Protein AF-A0A850QZE1-F1 (afdb_monomer_lite)

Organism: Photobacterium damselae subsp. damselae (NCBI:txid85581)

pLDDT: mean 73.48, std 13.1, range [39.5, 90.44]

Radius of gyration: 28.73 Å; chains: 1; bounding box: 72×22×98 Å

Sequence (130 aa):
MILNALDSLARFRCDIELTSKPKQHYYQSLQIQLKVIERRLKQVSLIQQHQLPSIAFDDLEYKFNQLKHSDKQPIDAQQSLYFLSQQISDFIFTLFDLMLKDIALSIDVRMPDIAPQQQPNILTLQSNKP

Foldseek 3Di:
DLVVLVVLLVVLLVLLVVPPDDDPVSLVVNLVSLVVSVVVLVVLCVVVVDDQPPPPRVVLNVLSVCLSPDPDDSVVSSVSSVVSSVSSVVSSVVSVVVVVVVVVVVVPPDDPDPPPPDDPPPPPPPDDDD

Secondary structure (DSSP, 8-state):
-HHHHHHHHHHHHHHHHH-SS--HHHHHHHHHHHHHHHHHHHHHHHHH-----TTSHHHHHHHHHHHHT----HHHHHHHHHHHHHHHHHHHHHHHHHHHHHHHHHH--PPP--PPP-------------

Structure (mmCIF, N/CA/C/O backbone):
data_AF-A0A850QZE1-F1
#
_entry.id   AF-A0A850QZE1-F1
#
loop_
_atom_site.group_PDB
_atom_site.id
_atom_site.type_symbol
_atom_site.label_atom_id
_atom_site.label_alt_id
_atom_site.label_comp_id
_atom_site.label_asym_id
_atom_site.label_entity_id
_atom_site.label_seq_id
_atom_site.pdbx_PDB_ins_code
_atom_site.Cartn_x
_atom_site.Cartn_y
_atom_site.Cartn_z
_atom_site.occupancy
_atom_site.B_iso_or_equiv
_atom_site.auth_seq_id
_atom_site.auth_comp_id
_atom_site.auth_asym_id
_atom_site.auth_atom_id
_atom_site.pdbx_PDB_model_num
ATOM 1 N N . MET A 1 1 ? 14.801 4.445 -1.915 1.00 69.44 1 MET A N 1
ATOM 2 C CA . MET A 1 1 ? 13.461 4.997 -2.225 1.00 69.44 1 MET A CA 1
ATOM 3 C C . MET A 1 1 ? 12.358 3.964 -2.016 1.00 69.44 1 MET A C 1
ATOM 5 O O . MET A 1 1 ? 11.552 4.176 -1.123 1.00 69.44 1 MET A O 1
ATOM 9 N N . ILE A 1 2 ? 12.379 2.820 -2.714 1.00 78.62 2 ILE A N 1
ATOM 10 C CA . ILE A 1 2 ? 11.472 1.689 -2.424 1.00 78.62 2 ILE A CA 1
ATOM 11 C C . ILE A 1 2 ? 11.672 1.123 -1.011 1.00 78.62 2 ILE A C 1
ATOM 13 O O . ILE A 1 2 ? 10.694 0.889 -0.312 1.00 78.62 2 ILE A O 1
ATOM 17 N N . LEU A 1 3 ? 12.920 1.033 -0.536 1.00 81.38 3 LEU A N 1
ATOM 18 C CA . LEU A 1 3 ? 13.220 0.633 0.846 1.00 81.38 3 LE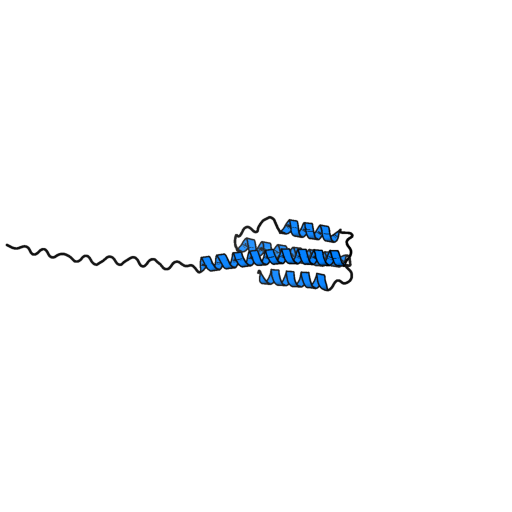U A CA 1
ATOM 19 C C . LEU A 1 3 ? 12.475 1.496 1.882 1.00 81.38 3 LEU A C 1
ATOM 21 O O . LEU A 1 3 ? 11.869 0.981 2.808 1.00 81.38 3 LEU A O 1
ATOM 25 N N . ASN A 1 4 ? 12.410 2.811 1.651 1.00 82.00 4 ASN A N 1
ATOM 26 C CA . ASN A 1 4 ? 11.679 3.726 2.525 1.00 82.00 4 ASN A CA 1
ATOM 27 C C . ASN A 1 4 ? 10.161 3.463 2.468 1.00 82.00 4 ASN A C 1
ATOM 29 O O . ASN A 1 4 ? 9.471 3.634 3.469 1.00 82.00 4 ASN A O 1
ATOM 33 N N . ALA A 1 5 ? 9.605 3.083 1.314 1.00 82.56 5 ALA A N 1
ATOM 34 C CA . ALA A 1 5 ? 8.191 2.716 1.221 1.00 82.56 5 ALA A CA 1
ATOM 35 C C . ALA A 1 5 ? 7.897 1.420 2.000 1.00 82.56 5 ALA A C 1
ATOM 37 O O . ALA A 1 5 ? 6.904 1.367 2.725 1.00 82.56 5 ALA A O 1
ATOM 38 N N . LEU A 1 6 ? 8.796 0.432 1.931 1.00 86.44 6 LEU A N 1
ATOM 39 C CA . LEU A 1 6 ? 8.718 -0.808 2.712 1.00 86.44 6 LEU A CA 1
ATOM 40 C C . LEU A 1 6 ? 8.836 -0.553 4.220 1.00 86.44 6 LEU A C 1
ATOM 42 O O . LEU A 1 6 ? 8.026 -1.075 4.981 1.00 86.44 6 LEU A O 1
ATOM 46 N N . ASP A 1 7 ? 9.760 0.308 4.653 1.00 86.94 7 ASP A N 1
ATOM 47 C CA . ASP A 1 7 ? 9.886 0.696 6.065 1.00 86.94 7 ASP A CA 1
ATOM 48 C C . ASP A 1 7 ? 8.609 1.359 6.593 1.00 86.94 7 ASP A C 1
ATOM 50 O O . ASP A 1 7 ? 8.172 1.102 7.715 1.00 86.94 7 ASP A O 1
ATOM 54 N N . SER A 1 8 ? 7.989 2.225 5.785 1.00 86.75 8 SER A N 1
ATOM 55 C CA . SER A 1 8 ? 6.709 2.839 6.139 1.00 86.75 8 SER A CA 1
ATOM 56 C C . SER A 1 8 ? 5.575 1.817 6.193 1.00 86.75 8 SER A C 1
ATOM 58 O O . SER A 1 8 ? 4.759 1.879 7.106 1.00 86.75 8 SER A O 1
ATOM 60 N N . LEU A 1 9 ? 5.534 0.853 5.271 1.00 89.19 9 LEU A N 1
ATOM 61 C CA . LEU A 1 9 ? 4.553 -0.232 5.307 1.00 89.19 9 LEU A CA 1
ATOM 62 C C . LEU A 1 9 ? 4.735 -1.131 6.541 1.00 89.19 9 LEU A C 1
ATOM 64 O O . LEU A 1 9 ? 3.749 -1.528 7.161 1.00 89.19 9 LEU A O 1
ATOM 68 N N . ALA A 1 10 ? 5.976 -1.430 6.926 1.00 89.00 10 ALA A N 1
ATOM 69 C CA . ALA A 1 10 ? 6.271 -2.213 8.122 1.00 89.00 10 ALA A CA 1
ATOM 70 C C . ALA A 1 10 ? 5.760 -1.507 9.385 1.00 89.00 10 ALA A C 1
ATOM 72 O O . ALA A 1 10 ? 5.062 -2.116 10.192 1.00 89.00 10 ALA A O 1
ATOM 73 N N . ARG A 1 11 ? 6.019 -0.199 9.516 1.00 87.31 11 ARG A N 1
ATOM 74 C CA . ARG A 1 11 ? 5.487 0.609 10.627 1.00 87.31 11 ARG A CA 1
ATOM 75 C C . ARG A 1 11 ? 3.960 0.664 10.626 1.00 87.31 11 ARG A C 1
ATOM 77 O O . ARG A 1 11 ? 3.365 0.551 11.690 1.00 87.31 11 ARG A O 1
ATOM 84 N N . PHE A 1 12 ? 3.335 0.771 9.454 1.00 87.00 12 PHE A N 1
ATOM 85 C CA . PHE A 1 12 ? 1.879 0.734 9.322 1.00 87.00 12 PHE A CA 1
ATOM 86 C C . PHE A 1 12 ? 1.300 -0.592 9.837 1.00 87.00 12 PHE A C 1
ATOM 88 O O . PHE A 1 12 ? 0.340 -0.582 10.599 1.00 87.00 12 PHE A O 1
ATOM 95 N N . ARG A 1 13 ? 1.912 -1.733 9.490 1.00 89.88 13 ARG A N 1
ATOM 96 C CA . ARG A 1 13 ? 1.495 -3.060 9.983 1.00 89.88 13 ARG A CA 1
ATOM 97 C C . ARG A 1 13 ? 1.722 -3.234 11.485 1.00 89.88 13 ARG A C 1
ATOM 99 O O . ARG A 1 13 ? 0.826 -3.729 12.161 1.00 89.88 13 ARG A O 1
ATOM 106 N N . CYS A 1 14 ? 2.851 -2.766 12.016 1.00 86.75 14 CYS A N 1
ATOM 107 C CA . CYS A 1 14 ? 3.086 -2.767 13.463 1.00 86.75 14 CYS A CA 1
ATOM 108 C C . CYS A 1 14 ? 2.019 -1.953 14.209 1.00 86.75 14 CYS A C 1
ATOM 110 O O . CYS A 1 14 ? 1.499 -2.410 15.224 1.00 86.75 14 CYS A O 1
ATOM 112 N N . ASP A 1 15 ? 1.645 -0.777 13.695 1.00 84.38 15 ASP A N 1
ATOM 113 C CA . ASP A 1 15 ? 0.582 0.034 14.295 1.00 84.38 15 ASP A CA 1
ATOM 114 C C . ASP A 1 15 ? -0.765 -0.720 14.274 1.00 84.38 15 ASP A C 1
ATOM 116 O O . ASP A 1 15 ? -1.511 -0.673 15.258 1.00 84.38 15 ASP A O 1
ATOM 120 N N . ILE A 1 16 ? -1.058 -1.474 13.200 1.00 85.69 16 ILE A N 1
ATOM 121 C CA . ILE A 1 16 ? -2.241 -2.349 13.120 1.00 85.69 16 ILE A CA 1
ATOM 122 C C . ILE A 1 16 ? -2.237 -3.418 14.224 1.00 85.69 16 ILE A C 1
ATOM 124 O O . ILE A 1 16 ? -3.268 -3.628 14.862 1.00 85.69 16 ILE A O 1
ATOM 128 N N . GLU A 1 17 ? -1.104 -4.077 14.466 1.00 83.25 17 GLU A N 1
ATOM 129 C CA . GLU A 1 17 ? -0.960 -5.143 15.474 1.00 83.25 17 GLU A CA 1
ATOM 130 C C . GLU A 1 17 ? -1.055 -4.641 16.912 1.00 83.25 17 GLU A C 1
ATOM 132 O O . GLU A 1 17 ? -1.697 -5.268 17.755 1.00 83.25 17 GLU A O 1
ATOM 137 N N . LEU A 1 18 ? -0.429 -3.501 17.202 1.00 76.00 18 LEU A N 1
ATOM 138 C CA . LEU A 1 18 ? -0.281 -2.997 18.568 1.00 76.00 18 LEU A CA 1
ATOM 139 C C . LEU A 1 18 ? -1.572 -2.399 19.145 1.00 76.00 18 LEU A C 1
ATOM 141 O O . LEU A 1 18 ? -1.626 -2.044 20.326 1.00 76.00 18 LEU A O 1
ATOM 145 N N . THR A 1 19 ? -2.635 -2.301 18.347 1.00 63.97 19 THR A N 1
ATOM 146 C CA . THR A 1 19 ? -3.869 -1.635 18.760 1.00 63.97 19 THR A CA 1
ATOM 147 C C . THR A 1 19 ? -4.932 -2.635 19.188 1.00 63.97 19 THR A C 1
ATOM 149 O O . THR A 1 19 ? -5.812 -3.025 18.432 1.00 63.97 19 THR A O 1
ATOM 152 N N . SER A 1 20 ? -4.893 -2.993 20.469 1.00 56.69 20 SER A N 1
ATOM 153 C CA . SER A 1 20 ? -5.898 -3.842 21.124 1.00 56.69 20 SER A CA 1
ATOM 154 C C . SER A 1 20 ? -7.243 -3.135 21.373 1.00 56.69 20 SER A C 1
ATOM 156 O O . SER A 1 20 ? -8.254 -3.801 21.590 1.00 56.69 20 SER A O 1
ATOM 158 N N . LYS A 1 21 ? -7.283 -1.792 21.327 1.00 59.94 21 LYS A N 1
ATOM 159 C CA . LYS A 1 21 ? -8.505 -0.963 21.347 1.00 59.94 21 LYS A CA 1
ATOM 160 C C . LYS A 1 21 ? -8.291 0.315 20.521 1.00 59.94 21 LYS A C 1
ATOM 162 O O . LYS A 1 21 ? -7.524 1.176 20.963 1.00 59.94 21 LYS A O 1
ATOM 167 N N . PRO A 1 22 ? -8.948 0.483 19.361 1.00 61.00 22 PRO A N 1
ATOM 168 C CA . PRO A 1 22 ? -8.760 1.667 18.531 1.00 61.00 22 PRO A CA 1
ATOM 169 C C . PRO A 1 22 ? -9.303 2.910 19.247 1.00 61.00 22 PRO A C 1
A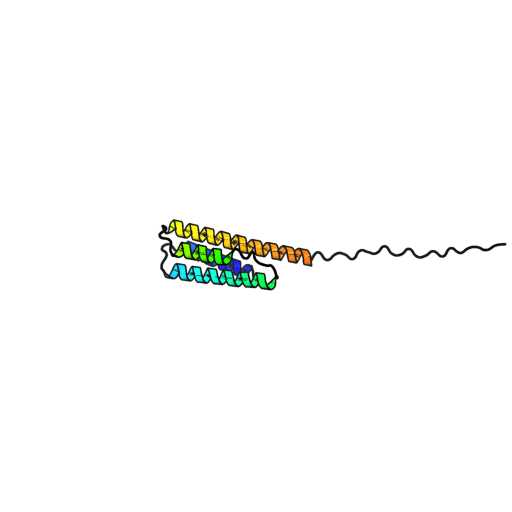TOM 171 O O . PRO A 1 22 ? -10.506 3.077 19.425 1.00 61.00 22 PRO A O 1
ATOM 174 N N . LYS A 1 23 ? -8.402 3.794 19.689 1.00 62.97 23 LYS A N 1
ATOM 175 C CA . LYS A 1 23 ? -8.747 5.157 20.129 1.00 62.97 23 LYS A CA 1
ATOM 176 C C . LYS A 1 23 ? -8.824 6.075 18.909 1.00 62.97 23 LYS A C 1
ATOM 178 O O . LYS A 1 23 ? -8.208 5.794 17.893 1.00 62.97 23 LYS A O 1
ATOM 183 N N . GLN A 1 24 ? -9.493 7.220 19.007 1.00 65.12 24 GLN A N 1
ATOM 184 C CA . GLN A 1 24 ? -9.622 8.171 17.888 1.00 65.12 24 GLN A CA 1
ATOM 185 C C . GLN A 1 24 ? -8.272 8.559 17.236 1.00 65.12 24 GLN A C 1
ATOM 187 O O . GLN A 1 24 ? -8.181 8.694 16.018 1.00 65.12 24 GLN A O 1
ATOM 192 N N . HIS A 1 25 ? -7.203 8.653 18.034 1.00 70.88 25 HIS A N 1
ATOM 193 C CA . HIS A 1 25 ? -5.845 8.957 17.564 1.00 70.88 25 HIS A CA 1
ATOM 194 C C . HIS A 1 25 ? -5.184 7.832 16.749 1.00 70.88 25 HIS A C 1
ATOM 196 O O . HIS A 1 25 ? -4.265 8.099 15.982 1.00 70.88 25 HIS A O 1
ATOM 202 N N . TYR A 1 26 ? -5.658 6.591 16.867 1.00 76.00 26 TYR A N 1
ATOM 203 C CA . TYR A 1 26 ? -5.126 5.441 16.134 1.00 76.00 26 TYR A CA 1
ATOM 204 C C . TYR A 1 26 ? -5.292 5.599 14.618 1.00 76.00 26 TYR A C 1
ATOM 206 O O . TYR A 1 26 ? -4.321 5.548 13.865 1.00 76.00 26 TYR A O 1
ATOM 214 N N . TYR A 1 27 ? -6.517 5.889 14.171 1.00 78.12 27 TYR A N 1
ATOM 215 C CA . TYR A 1 27 ? -6.800 6.110 12.753 1.00 78.12 27 TYR A CA 1
ATOM 216 C C . TYR A 1 27 ? -6.092 7.350 12.207 1.00 78.12 27 TYR A C 1
ATOM 218 O O . TYR A 1 27 ? -5.761 7.396 11.027 1.00 78.12 27 TYR A O 1
ATOM 226 N N . GLN A 1 28 ? -5.830 8.350 13.052 1.00 81.25 28 GLN A N 1
ATOM 227 C CA . GLN A 1 28 ? -5.071 9.532 12.655 1.00 81.25 28 GLN A CA 1
ATOM 228 C C . GLN A 1 28 ? -3.605 9.182 12.363 1.00 81.25 28 GLN A C 1
ATOM 230 O O . GLN A 1 28 ? -3.084 9.580 11.321 1.00 81.25 28 GLN A O 1
ATOM 235 N N . SER A 1 29 ? -2.962 8.393 13.229 1.00 81.62 29 SER A N 1
ATOM 236 C CA . SER A 1 29 ? -1.597 7.903 13.000 1.00 81.62 29 SER A CA 1
ATOM 237 C C . SER A 1 29 ? -1.505 7.044 11.738 1.00 81.62 29 SER A C 1
ATOM 239 O O . SER A 1 29 ? -0.643 7.289 10.893 1.00 81.62 29 SER A O 1
ATOM 241 N N . LEU A 1 30 ? -2.440 6.107 11.551 1.00 83.88 30 LEU A N 1
ATOM 242 C CA . LEU A 1 30 ? -2.502 5.275 10.346 1.00 83.88 30 LEU A CA 1
ATOM 243 C C . LEU A 1 30 ? -2.716 6.105 9.071 1.00 83.88 30 LEU A C 1
ATOM 245 O O . LEU A 1 30 ? -2.074 5.844 8.055 1.00 83.88 30 LEU A O 1
ATOM 249 N N . GLN A 1 31 ? -3.555 7.144 9.124 1.00 85.69 31 GLN A N 1
ATOM 250 C CA . GLN A 1 31 ? -3.770 8.045 7.990 1.00 85.69 31 GLN A CA 1
ATOM 251 C C . GLN A 1 31 ? -2.494 8.811 7.618 1.00 85.69 31 GLN A C 1
ATOM 253 O O . GLN A 1 31 ? -2.186 8.971 6.437 1.00 85.69 31 GLN A O 1
ATOM 258 N N . ILE A 1 32 ? -1.728 9.273 8.612 1.00 86.19 32 ILE A N 1
ATOM 259 C CA . ILE A 1 32 ? -0.434 9.930 8.376 1.00 86.19 32 ILE A CA 1
ATOM 260 C C . ILE A 1 32 ? 0.533 8.952 7.707 1.00 86.19 32 ILE A C 1
ATOM 262 O O . ILE A 1 32 ? 1.173 9.307 6.717 1.00 86.19 32 ILE A O 1
ATOM 266 N N . GLN A 1 33 ? 0.617 7.718 8.209 1.00 84.81 33 GLN A N 1
ATOM 267 C CA . GLN A 1 33 ? 1.475 6.689 7.626 1.00 84.81 33 GLN A CA 1
ATOM 268 C C . GLN A 1 33 ? 1.090 6.382 6.173 1.00 84.81 33 GLN A C 1
ATOM 270 O O . GLN A 1 33 ? 1.969 6.350 5.311 1.00 84.81 33 GLN A O 1
ATOM 275 N N . LEU A 1 34 ? -0.207 6.263 5.873 1.00 85.19 34 LEU A N 1
ATOM 276 C CA . LEU A 1 34 ? -0.703 6.044 4.514 1.00 85.19 34 LEU A CA 1
ATOM 277 C C . LEU A 1 34 ? -0.280 7.173 3.558 1.00 85.19 34 LEU A C 1
ATOM 279 O O . LEU A 1 34 ? 0.251 6.897 2.483 1.00 85.19 34 LEU A O 1
ATOM 283 N N . LYS A 1 35 ? -0.405 8.439 3.980 1.00 85.69 35 LYS A N 1
ATOM 284 C CA . LYS A 1 35 ? 0.042 9.608 3.193 1.00 85.69 35 LYS A CA 1
ATOM 285 C C . LYS A 1 35 ? 1.557 9.652 2.991 1.00 85.69 35 LYS A C 1
ATOM 287 O O . LYS A 1 35 ? 2.045 10.109 1.957 1.00 85.69 35 LYS A O 1
ATOM 292 N N . VAL A 1 36 ? 2.331 9.186 3.972 1.00 86.00 36 VAL A N 1
ATOM 293 C CA . VAL A 1 36 ? 3.790 9.068 3.831 1.00 86.00 36 VAL A CA 1
ATOM 294 C C . VAL A 1 36 ? 4.146 8.010 2.786 1.00 86.00 36 VAL A C 1
ATOM 296 O O . VAL A 1 36 ? 5.019 8.264 1.953 1.00 86.00 36 VAL A O 1
ATOM 299 N N . ILE A 1 37 ? 3.471 6.858 2.807 1.00 83.81 37 ILE A N 1
ATOM 300 C CA . ILE A 1 37 ? 3.646 5.792 1.811 1.00 83.81 37 ILE A CA 1
ATOM 301 C C . ILE A 1 37 ? 3.283 6.322 0.417 1.00 83.81 37 ILE A C 1
ATOM 303 O O . ILE A 1 37 ? 4.098 6.223 -0.499 1.00 83.81 37 ILE A O 1
ATOM 307 N N . GLU A 1 38 ? 2.124 6.967 0.278 1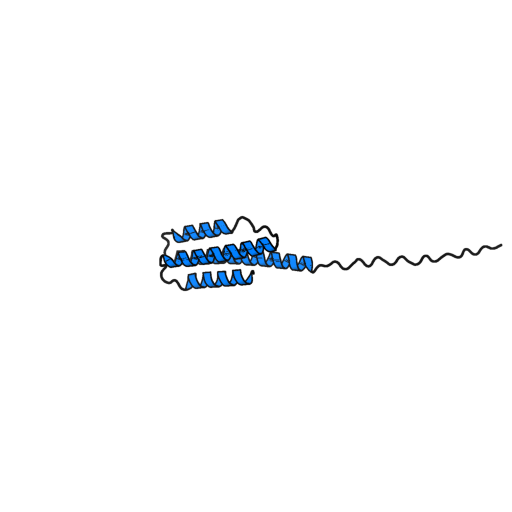.00 84.12 38 GLU A N 1
ATOM 308 C CA . GLU A 1 38 ? 1.667 7.595 -0.966 1.00 84.12 38 GLU A CA 1
ATOM 309 C C . GLU A 1 38 ? 2.716 8.537 -1.554 1.00 84.12 38 GLU A C 1
ATOM 311 O O . GLU A 1 38 ? 3.142 8.391 -2.702 1.00 84.12 38 GLU A O 1
ATOM 316 N N . ARG A 1 39 ? 3.170 9.502 -0.748 1.00 84.06 39 ARG A N 1
ATOM 317 C CA . ARG A 1 39 ? 4.153 10.495 -1.178 1.00 84.06 39 ARG A CA 1
ATOM 318 C C . ARG A 1 39 ? 5.437 9.831 -1.666 1.00 84.06 39 ARG A C 1
ATOM 320 O O . ARG A 1 39 ? 5.989 10.259 -2.677 1.00 84.06 39 ARG A O 1
ATOM 327 N N . ARG A 1 40 ? 5.917 8.804 -0.960 1.00 81.81 40 ARG A N 1
ATOM 328 C CA . ARG A 1 40 ? 7.138 8.071 -1.334 1.00 81.81 40 ARG A CA 1
ATOM 329 C C . ARG A 1 40 ? 6.964 7.340 -2.661 1.00 81.81 40 ARG A C 1
ATOM 331 O O . ARG A 1 40 ? 7.884 7.340 -3.471 1.00 81.81 40 ARG A O 1
ATOM 338 N N . LEU A 1 41 ? 5.793 6.770 -2.910 1.00 77.38 41 LEU A N 1
ATOM 339 C CA . LEU A 1 41 ? 5.523 6.048 -4.151 1.00 77.38 41 LEU A CA 1
ATOM 340 C C . LEU A 1 41 ? 5.354 6.991 -5.343 1.00 77.38 41 LEU A C 1
ATOM 342 O O . LEU A 1 41 ? 5.924 6.726 -6.399 1.00 77.38 41 LEU A O 1
ATOM 346 N N . LYS A 1 42 ? 4.703 8.146 -5.153 1.00 79.12 42 LYS A N 1
ATOM 347 C CA . LYS A 1 42 ? 4.673 9.224 -6.159 1.00 79.12 42 LYS A CA 1
ATOM 348 C C . LYS A 1 42 ? 6.079 9.734 -6.497 1.00 79.12 42 LYS A C 1
ATOM 350 O O . LYS A 1 42 ? 6.369 10.053 -7.643 1.00 79.12 42 LYS A O 1
ATOM 355 N N . GLN A 1 43 ? 6.978 9.810 -5.514 1.00 79.25 43 GLN A N 1
ATOM 356 C CA . GLN A 1 43 ? 8.374 10.185 -5.769 1.00 79.25 43 GLN A CA 1
ATOM 357 C C . GLN A 1 43 ? 9.106 9.142 -6.621 1.00 79.25 43 GLN A C 1
ATOM 359 O O . GLN A 1 43 ? 9.827 9.523 -7.540 1.00 79.25 43 GLN A O 1
ATOM 364 N N . VAL A 1 44 ? 8.899 7.849 -6.346 1.00 73.75 44 VAL A N 1
ATOM 365 C CA . VAL A 1 44 ? 9.474 6.755 -7.147 1.00 73.75 44 VAL A CA 1
ATOM 366 C C . VAL A 1 44 ? 9.002 6.849 -8.596 1.00 73.75 44 VAL A C 1
ATOM 368 O O . VAL A 1 44 ? 9.830 6.848 -9.503 1.00 73.75 44 VAL A O 1
ATOM 371 N N . SER A 1 45 ? 7.698 7.025 -8.819 1.00 72.44 45 SER A N 1
ATOM 372 C CA . SER A 1 45 ? 7.147 7.090 -10.176 1.00 72.44 45 SER A CA 1
ATOM 373 C C . SER A 1 45 ? 7.631 8.291 -10.979 1.00 72.44 45 SER A C 1
ATOM 375 O O . SER A 1 45 ? 7.931 8.162 -12.161 1.00 72.44 45 SER A O 1
ATOM 377 N N . LEU A 1 46 ? 7.748 9.463 -10.343 1.00 74.50 46 LEU A N 1
ATOM 378 C CA . LEU A 1 46 ? 8.255 10.668 -11.005 1.00 74.50 46 LEU A CA 1
ATOM 379 C C . LEU A 1 46 ? 9.699 10.498 -11.484 1.00 74.50 46 LEU A C 1
ATOM 381 O O . LEU A 1 46 ? 10.056 11.005 -12.543 1.00 74.50 46 LEU A O 1
ATOM 385 N N . ILE A 1 47 ? 10.526 9.797 -10.709 1.00 71.06 47 ILE A N 1
ATOM 386 C CA . ILE A 1 47 ? 11.949 9.630 -11.022 1.00 71.06 47 ILE A CA 1
ATOM 387 C C . ILE A 1 47 ? 12.158 8.636 -12.162 1.00 71.06 47 ILE A C 1
ATOM 389 O O . ILE A 1 47 ? 13.096 8.795 -12.937 1.00 71.06 47 ILE A O 1
ATOM 393 N N . GLN A 1 48 ? 11.282 7.644 -12.292 1.00 68.25 48 GLN A N 1
ATOM 394 C CA . GLN A 1 48 ? 11.448 6.592 -13.291 1.00 68.25 48 GLN A CA 1
ATOM 395 C C . GLN A 1 48 ? 10.639 6.823 -14.573 1.00 68.25 48 GLN A C 1
ATOM 397 O O . GLN A 1 48 ? 10.785 6.077 -15.530 1.00 68.25 48 GLN A O 1
ATOM 402 N N . GLN A 1 49 ? 9.836 7.893 -14.632 1.00 68.31 49 GLN A N 1
ATOM 403 C CA . GLN A 1 49 ? 8.913 8.198 -15.736 1.00 68.31 49 GLN A CA 1
ATOM 404 C C . GLN A 1 49 ? 7.842 7.121 -15.983 1.00 68.31 49 GLN A C 1
ATOM 406 O O . GLN A 1 49 ? 7.062 7.237 -16.930 1.00 68.31 49 GLN A O 1
ATOM 411 N N . HIS A 1 50 ? 7.730 6.103 -15.125 1.00 66.44 50 HIS A N 1
ATOM 412 C CA . HIS A 1 50 ? 6.624 5.155 -15.184 1.00 66.44 50 HIS A CA 1
ATOM 413 C C . HIS A 1 50 ? 5.356 5.860 -14.746 1.00 66.44 50 HIS A C 1
ATOM 415 O O . HIS A 1 50 ? 5.251 6.387 -13.633 1.00 66.44 50 HIS A O 1
ATOM 421 N N . GLN A 1 51 ? 4.352 5.818 -15.617 1.00 60.91 51 GLN A N 1
ATOM 422 C CA . GLN A 1 51 ? 2.992 6.055 -15.178 1.00 60.91 51 GLN A CA 1
ATOM 423 C C . GLN A 1 51 ? 2.634 4.928 -14.218 1.00 60.91 51 GLN A C 1
ATOM 425 O O . GLN A 1 51 ? 2.453 3.777 -14.614 1.00 60.91 51 GLN A O 1
ATOM 430 N N . LEU A 1 52 ? 2.559 5.269 -12.932 1.00 58.44 52 LEU A N 1
ATOM 431 C CA . LEU A 1 52 ? 1.858 4.427 -11.982 1.00 58.44 52 LEU A CA 1
ATOM 432 C C . LEU A 1 52 ? 0.469 4.141 -12.546 1.00 58.44 52 LEU A C 1
ATOM 434 O O . LEU A 1 52 ? -0.150 5.063 -13.089 1.00 58.44 52 LEU A O 1
ATOM 438 N N . PRO A 1 53 ? -0.055 2.916 -12.391 1.00 59.19 53 PRO A N 1
ATOM 439 C CA . PRO A 1 53 ? -1.469 2.691 -12.606 1.00 59.19 53 PRO A CA 1
ATOM 440 C C . PRO A 1 53 ? -2.227 3.737 -11.783 1.00 59.19 53 PRO A C 1
ATOM 442 O O . PRO A 1 53 ? -2.187 3.716 -10.551 1.00 59.19 53 PRO A O 1
ATOM 445 N N . SER A 1 54 ? -2.893 4.672 -12.469 1.00 51.19 54 SER A N 1
ATOM 446 C CA . SER A 1 54 ? -3.641 5.791 -11.873 1.00 51.19 54 SER A CA 1
ATOM 447 C C . SER A 1 54 ? -4.758 5.327 -10.927 1.00 51.19 54 SER A C 1
ATOM 449 O O . SER A 1 54 ? -5.402 6.145 -10.284 1.00 51.19 54 SER A O 1
ATOM 451 N N . ILE A 1 55 ? -4.994 4.018 -10.852 1.00 48.34 55 ILE A N 1
ATOM 452 C CA . ILE A 1 55 ? -6.090 3.370 -10.145 1.00 48.34 55 ILE A CA 1
ATOM 453 C C . ILE A 1 55 ? -5.872 3.268 -8.621 1.00 48.34 55 ILE A C 1
ATOM 455 O O . ILE A 1 55 ? -6.841 3.116 -7.898 1.00 48.34 55 ILE A O 1
ATOM 459 N N . ALA A 1 56 ? -4.659 3.345 -8.063 1.00 61.75 56 ALA A N 1
ATOM 460 C CA . ALA A 1 56 ? -4.456 2.704 -6.754 1.00 61.75 56 ALA A CA 1
ATOM 461 C C . ALA A 1 56 ? -4.559 3.580 -5.487 1.00 61.75 56 ALA A C 1
ATOM 463 O O . ALA A 1 56 ? -5.011 3.063 -4.475 1.00 61.75 56 ALA A O 1
ATOM 464 N N . PHE A 1 57 ? -4.137 4.854 -5.454 1.00 65.19 57 PHE A N 1
ATOM 465 C CA . PHE A 1 57 ? -3.986 5.553 -4.156 1.00 65.19 57 PHE A CA 1
ATOM 466 C C . PHE A 1 57 ? -5.242 6.226 -3.617 1.00 65.19 57 PHE A C 1
ATOM 468 O O . PHE A 1 57 ? -5.538 6.069 -2.434 1.00 65.19 57 PHE A O 1
ATOM 475 N N . ASP A 1 58 ? -5.992 6.919 -4.469 1.00 71.19 58 ASP A N 1
ATOM 476 C CA . ASP A 1 58 ? -7.265 7.523 -4.068 1.00 71.19 58 ASP A CA 1
ATOM 477 C C . ASP A 1 58 ? -8.255 6.429 -3.636 1.00 71.19 58 ASP A C 1
ATOM 479 O O . ASP A 1 58 ? -8.964 6.583 -2.645 1.00 71.19 58 ASP A O 1
ATOM 483 N N . ASP A 1 59 ? -8.203 5.261 -4.287 1.00 76.19 59 ASP A N 1
ATOM 484 C CA . ASP A 1 59 ? -8.926 4.053 -3.884 1.00 76.19 59 ASP A CA 1
ATOM 485 C C . ASP A 1 59 ? -8.452 3.501 -2.531 1.00 76.19 59 ASP A C 1
ATOM 487 O O . ASP A 1 59 ? -9.272 3.049 -1.731 1.00 76.19 59 ASP A O 1
ATOM 491 N N . LEU A 1 60 ? -7.144 3.521 -2.243 1.00 72.88 60 LEU A N 1
ATOM 492 C CA . LEU A 1 60 ? -6.598 3.105 -0.944 1.00 72.88 60 LEU A CA 1
ATOM 493 C C . LEU A 1 60 ? -6.995 4.086 0.172 1.00 72.88 6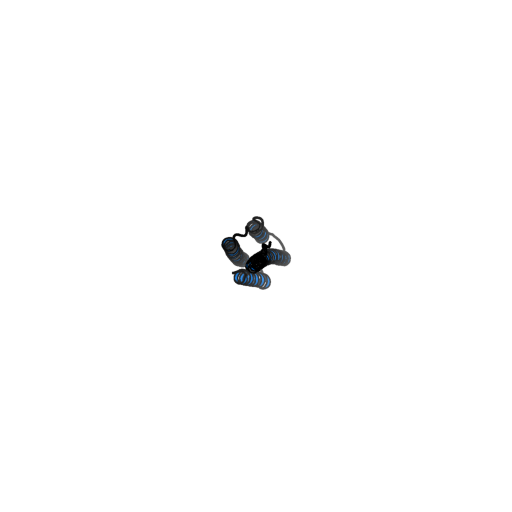0 LEU A C 1
ATOM 495 O O . LEU A 1 60 ? -7.373 3.637 1.257 1.00 72.88 60 LEU A O 1
ATOM 499 N N . GLU A 1 61 ? -6.962 5.400 -0.075 1.00 78.62 61 GLU A N 1
ATOM 500 C CA . GLU A 1 61 ? -7.419 6.415 0.884 1.00 78.62 61 GLU A CA 1
ATOM 501 C C . GLU A 1 61 ? -8.941 6.338 1.079 1.00 78.62 61 GLU A C 1
ATOM 503 O O . GLU A 1 61 ? -9.425 6.401 2.211 1.00 78.62 61 GLU A O 1
ATOM 508 N N . TYR A 1 62 ? -9.703 6.105 0.010 1.00 81.06 62 TYR A N 1
ATOM 509 C CA . TYR A 1 62 ? -11.141 5.861 0.072 1.00 81.06 62 TYR A CA 1
ATOM 510 C C . TYR A 1 62 ? -11.471 4.602 0.886 1.00 81.06 62 TYR A C 1
ATOM 512 O O . TYR A 1 62 ? -12.277 4.670 1.818 1.00 81.06 62 TYR A O 1
ATOM 520 N N . LYS A 1 63 ? -10.805 3.471 0.614 1.00 79.75 63 LYS A N 1
ATOM 521 C CA . LYS A 1 63 ? -10.941 2.225 1.392 1.00 79.75 63 LYS A CA 1
ATOM 522 C C . LYS A 1 63 ? -10.586 2.453 2.860 1.00 79.75 63 LYS A C 1
ATOM 524 O O . LYS A 1 63 ? -11.328 2.020 3.737 1.00 79.75 63 LYS A O 1
ATOM 529 N N . PHE A 1 64 ? -9.507 3.179 3.144 1.00 82.44 64 PHE A N 1
ATOM 530 C CA . PHE A 1 64 ? -9.123 3.530 4.511 1.00 82.44 64 PHE A CA 1
ATOM 531 C C . PHE A 1 64 ? -10.185 4.390 5.214 1.00 82.44 64 PHE A C 1
ATOM 533 O O . PHE A 1 64 ? -10.560 4.113 6.356 1.00 82.44 64 PHE A O 1
ATOM 540 N N . ASN A 1 65 ? -10.718 5.404 4.530 1.00 82.38 65 ASN A N 1
ATOM 541 C CA . ASN A 1 65 ? -11.768 6.263 5.068 1.00 82.38 65 ASN A CA 1
ATOM 542 C C . ASN A 1 65 ? -13.062 5.487 5.331 1.00 82.38 65 ASN A C 1
ATOM 544 O O . ASN A 1 65 ? -13.693 5.723 6.359 1.00 82.38 65 ASN A O 1
ATOM 548 N N . GLN A 1 66 ? -13.432 4.528 4.479 1.00 81.94 66 GLN A N 1
ATOM 549 C CA . GLN A 1 66 ? -14.567 3.645 4.759 1.00 81.94 66 GLN A CA 1
ATOM 550 C C . GLN A 1 66 ? -14.346 2.804 6.021 1.00 81.94 66 GLN A C 1
ATOM 552 O O . GLN A 1 66 ? -15.261 2.663 6.828 1.00 81.94 66 GLN A O 1
ATOM 557 N N . LEU A 1 67 ? -13.127 2.305 6.246 1.00 76.56 67 LEU A N 1
ATOM 558 C CA . LEU A 1 67 ? -12.801 1.536 7.452 1.00 76.56 67 LEU A CA 1
ATOM 559 C C . LEU A 1 67 ? -12.851 2.378 8.728 1.00 76.56 67 LEU A C 1
ATOM 561 O O . LEU A 1 67 ? -13.337 1.898 9.749 1.00 76.56 67 LEU A O 1
ATOM 565 N N . LYS A 1 68 ? -12.418 3.640 8.664 1.00 72.62 68 LYS A N 1
ATOM 566 C CA . LYS A 1 68 ? -12.460 4.574 9.799 1.00 72.62 68 LYS A CA 1
ATOM 567 C C . LYS A 1 68 ? -13.883 4.859 10.299 1.00 72.62 68 LYS A C 1
ATOM 569 O O . LYS A 1 68 ? -14.059 5.089 11.491 1.00 72.62 68 LYS A O 1
ATOM 574 N N . HIS A 1 69 ? -14.868 4.880 9.401 1.00 72.69 69 HIS A N 1
ATOM 575 C CA . HIS A 1 69 ? -16.266 5.211 9.716 1.00 72.69 69 HIS A CA 1
ATOM 576 C C . HIS A 1 69 ? -17.167 3.970 9.807 1.00 72.69 69 HIS A C 1
ATOM 578 O O . HIS A 1 69 ? -18.385 4.097 9.870 1.00 72.69 69 HIS A O 1
ATOM 584 N N . SER A 1 70 ? -16.584 2.771 9.777 1.00 69.19 70 SER A N 1
ATOM 585 C CA . SER A 1 70 ? -17.330 1.521 9.828 1.00 69.19 70 SER A CA 1
ATOM 586 C C . SER A 1 70 ? -17.672 1.148 11.272 1.00 69.19 70 SER A C 1
ATOM 588 O O . SER A 1 70 ? -16.770 1.018 12.095 1.00 69.19 70 SER A O 1
ATOM 590 N N . ASP A 1 71 ? -18.933 0.804 11.545 1.00 66.62 71 ASP A N 1
ATOM 591 C CA . ASP A 1 71 ? -19.391 0.232 12.832 1.00 66.62 71 ASP A CA 1
ATOM 592 C C . ASP A 1 71 ? -18.979 -1.248 13.021 1.00 66.62 71 ASP A C 1
ATOM 594 O O . ASP A 1 71 ? -19.639 -2.033 13.704 1.00 66.62 71 ASP A O 1
ATOM 598 N N . LYS A 1 72 ? -17.894 -1.672 12.364 1.00 67.31 72 LYS A N 1
ATOM 599 C CA . LYS A 1 72 ? -17.417 -3.058 12.399 1.00 67.31 72 LYS A CA 1
ATOM 600 C C . LYS A 1 72 ? -16.819 -3.386 13.764 1.00 67.31 72 LYS A C 1
ATOM 602 O O . LYS A 1 72 ? -16.240 -2.526 14.428 1.00 67.31 72 LYS A O 1
ATOM 607 N N . GLN A 1 73 ? -16.897 -4.661 14.149 1.00 66.12 73 GLN A N 1
ATOM 608 C CA . GLN A 1 73 ? -16.184 -5.142 15.328 1.00 66.12 73 GLN A CA 1
ATOM 609 C C . GLN A 1 73 ? -14.670 -4.902 15.157 1.00 66.12 73 GLN A C 1
ATOM 611 O O . GLN A 1 73 ? -14.162 -4.963 14.033 1.00 66.12 73 GLN A O 1
ATOM 616 N N . PRO A 1 74 ? -13.918 -4.654 16.245 1.00 67.38 74 PRO A N 1
ATOM 617 C CA . PRO A 1 74 ? -12.493 -4.320 16.171 1.00 67.38 74 PRO A CA 1
ATOM 618 C C . PRO A 1 74 ? -11.648 -5.328 15.376 1.00 67.38 74 PRO A C 1
ATOM 620 O O . PRO A 1 74 ? -10.732 -4.931 14.661 1.00 67.38 74 PRO A O 1
ATOM 623 N N . ILE A 1 75 ? -11.992 -6.617 15.460 1.00 70.06 75 ILE A N 1
ATOM 624 C CA . ILE A 1 75 ? -11.325 -7.708 14.732 1.00 70.06 75 ILE A CA 1
ATOM 625 C C . ILE A 1 75 ? -11.510 -7.556 13.214 1.00 70.06 75 ILE A C 1
ATOM 627 O O . ILE A 1 75 ? -10.541 -7.639 12.461 1.00 70.06 75 ILE A O 1
ATOM 631 N N . ASP A 1 76 ? -12.727 -7.256 12.761 1.00 75.94 76 ASP A N 1
ATOM 632 C CA . ASP A 1 76 ? -13.039 -7.102 11.335 1.00 75.94 76 ASP A CA 1
ATOM 633 C C . ASP A 1 76 ? -12.387 -5.840 10.750 1.00 75.94 76 ASP A C 1
ATOM 635 O O . ASP A 1 76 ? -11.948 -5.819 9.593 1.00 75.94 76 ASP A O 1
ATOM 639 N N . ALA A 1 77 ? -12.292 -4.775 11.553 1.00 75.38 77 ALA A N 1
ATOM 640 C CA . ALA A 1 77 ? -11.580 -3.554 11.184 1.00 75.38 77 ALA A CA 1
ATOM 641 C C . ALA A 1 77 ? -10.071 -3.810 11.037 1.00 75.38 77 ALA A C 1
ATOM 643 O O . ALA A 1 77 ? -9.471 -3.397 10.042 1.00 75.38 77 ALA A O 1
ATOM 644 N N . GLN A 1 78 ? -9.470 -4.554 11.971 1.00 80.12 78 GLN A N 1
ATOM 645 C CA . GLN A 1 78 ? -8.057 -4.929 11.924 1.00 80.12 78 GLN A CA 1
ATOM 646 C C . GLN A 1 78 ? -7.738 -5.791 10.693 1.00 80.12 78 GLN A C 1
ATOM 648 O O . GLN A 1 78 ? -6.800 -5.486 9.956 1.00 80.12 78 GLN A O 1
ATOM 653 N N . GLN A 1 79 ? -8.548 -6.817 10.413 1.00 83.75 79 GLN A N 1
ATOM 654 C CA . GLN A 1 79 ? -8.396 -7.647 9.211 1.00 83.75 79 GLN A CA 1
ATOM 655 C C . GLN A 1 79 ? -8.505 -6.821 7.925 1.00 83.75 79 GLN A C 1
ATOM 657 O O . GLN A 1 79 ? -7.717 -6.997 6.994 1.00 83.75 79 GLN A O 1
ATOM 662 N N . SER A 1 80 ? -9.437 -5.870 7.885 1.00 83.62 80 SER A N 1
ATOM 663 C CA . SER A 1 80 ? -9.597 -4.995 6.725 1.00 83.62 80 SER A CA 1
ATOM 664 C C . SER A 1 80 ? -8.396 -4.058 6.522 1.00 83.62 80 SER A C 1
ATOM 666 O O . SER A 1 80 ? -7.984 -3.821 5.385 1.00 83.62 80 SER A O 1
ATOM 668 N N . LEU A 1 81 ? -7.794 -3.553 7.605 1.00 85.06 81 LEU A N 1
ATOM 669 C CA . LEU A 1 81 ? -6.557 -2.764 7.546 1.00 85.06 81 LEU A CA 1
ATOM 670 C C . LEU A 1 81 ? -5.366 -3.611 7.075 1.00 85.06 81 LEU A C 1
ATOM 672 O O . LEU A 1 81 ? -4.531 -3.129 6.306 1.00 85.06 81 LEU A O 1
ATOM 676 N N . TYR A 1 82 ? -5.306 -4.886 7.463 1.00 88.81 82 TYR A N 1
ATOM 677 C CA . TYR A 1 82 ? -4.310 -5.815 6.931 1.00 88.81 82 TYR A CA 1
ATOM 678 C C . TYR A 1 82 ? -4.474 -6.052 5.436 1.00 88.81 82 TYR A C 1
ATOM 680 O O . TYR A 1 82 ? -3.482 -5.984 4.708 1.00 88.81 82 TYR A O 1
ATOM 688 N N . PHE A 1 83 ? -5.704 -6.261 4.969 1.00 87.75 83 PHE A N 1
ATOM 689 C CA . PHE A 1 83 ? -5.996 -6.411 3.544 1.00 87.75 83 PHE A CA 1
ATOM 690 C C . PHE A 1 83 ? -5.613 -5.153 2.747 1.00 87.75 83 PHE A C 1
ATOM 692 O O . PHE A 1 83 ? -5.079 -5.232 1.639 1.00 87.75 83 PHE A O 1
ATOM 699 N N . LEU A 1 84 ? -5.812 -3.967 3.329 1.00 86.25 84 LEU A N 1
ATOM 700 C CA . LEU A 1 84 ? -5.308 -2.717 2.762 1.00 86.25 84 LEU A CA 1
ATOM 701 C C . LEU A 1 84 ? -3.770 -2.708 2.694 1.00 86.25 84 LEU A C 1
ATOM 703 O O . LEU A 1 84 ? -3.195 -2.353 1.667 1.00 86.25 84 LEU A O 1
ATOM 707 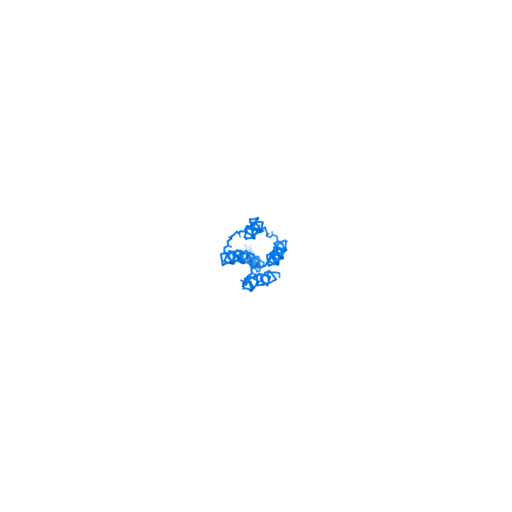N N . SER A 1 85 ? -3.096 -3.153 3.757 1.00 89.88 85 SER A N 1
ATOM 708 C CA . SER A 1 85 ? -1.630 -3.249 3.798 1.00 89.88 85 SER A CA 1
ATOM 709 C C . SER A 1 85 ? -1.055 -4.252 2.785 1.00 89.88 85 SER A C 1
ATOM 711 O O . SER A 1 85 ? 0.098 -4.116 2.373 1.00 89.88 85 SER A O 1
ATOM 713 N N . GLN A 1 86 ? -1.823 -5.273 2.396 1.00 90.00 86 GLN A N 1
ATOM 714 C CA . GLN A 1 86 ? -1.439 -6.213 1.342 1.00 90.00 86 GLN A CA 1
ATOM 715 C C . GLN A 1 86 ? -1.483 -5.530 -0.024 1.00 90.00 86 GLN A C 1
ATOM 717 O O . GLN A 1 86 ? -0.476 -5.535 -0.720 1.00 90.00 86 GLN A O 1
ATOM 722 N N . GLN A 1 87 ? -2.565 -4.813 -0.338 1.00 86.94 87 GLN A N 1
ATOM 723 C CA . GLN A 1 87 ? -2.667 -4.056 -1.594 1.00 86.94 87 GLN A CA 1
ATOM 724 C C . GLN A 1 87 ? -1.545 -3.016 -1.751 1.00 86.94 87 GLN A C 1
ATOM 726 O O . GLN A 1 87 ? -0.990 -2.850 -2.834 1.00 86.94 87 GLN A O 1
ATOM 731 N N . ILE A 1 88 ? -1.165 -2.339 -0.661 1.00 86.44 88 ILE A N 1
ATOM 732 C CA . ILE A 1 88 ? -0.012 -1.422 -0.659 1.00 86.44 88 ILE A CA 1
ATOM 733 C C . ILE A 1 88 ? 1.291 -2.173 -0.979 1.00 86.44 88 ILE A C 1
ATOM 735 O O . ILE A 1 88 ? 2.142 -1.661 -1.704 1.00 86.44 88 ILE A O 1
ATOM 739 N N . SER A 1 89 ? 1.451 -3.384 -0.442 1.00 90.44 89 SER A N 1
ATOM 740 C CA . SER A 1 89 ? 2.608 -4.246 -0.700 1.00 90.44 89 SER A CA 1
ATOM 741 C C . SER A 1 89 ? 2.70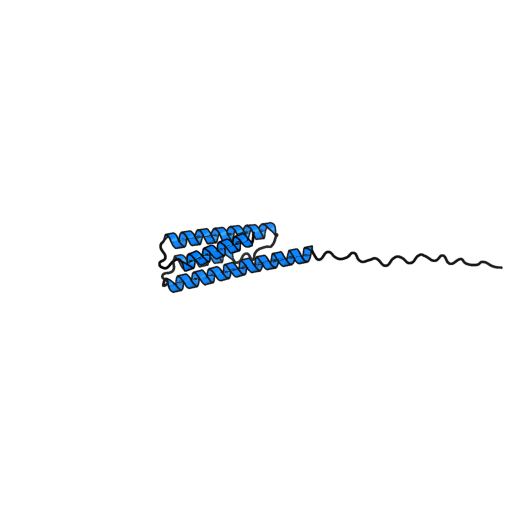9 -4.620 -2.173 1.00 90.44 89 SER A C 1
ATOM 743 O O . SER A 1 89 ? 3.771 -4.444 -2.765 1.00 90.44 89 SER A O 1
ATOM 745 N N . ASP A 1 90 ? 1.610 -5.087 -2.765 1.00 87.00 90 ASP A N 1
ATOM 746 C CA . ASP A 1 90 ? 1.556 -5.493 -4.174 1.00 87.00 90 ASP A CA 1
ATOM 747 C C . ASP A 1 90 ? 1.938 -4.330 -5.092 1.00 87.00 90 ASP A C 1
ATOM 749 O O . ASP A 1 90 ? 2.675 -4.489 -6.066 1.00 87.00 90 ASP A O 1
ATOM 753 N N . PHE A 1 91 ? 1.505 -3.125 -4.728 1.00 81.88 91 PHE A N 1
ATOM 754 C CA . PHE A 1 91 ? 1.853 -1.912 -5.450 1.00 81.88 91 PHE A CA 1
ATOM 755 C C . PHE A 1 91 ? 3.344 -1.561 -5.341 1.00 81.88 91 PHE A C 1
ATOM 757 O O . PHE A 1 91 ? 3.971 -1.209 -6.341 1.00 81.88 91 PHE A O 1
ATOM 764 N N . ILE A 1 92 ? 3.938 -1.690 -4.148 1.00 84.94 92 ILE A N 1
ATOM 765 C CA . ILE A 1 92 ? 5.383 -1.498 -3.953 1.00 84.94 92 ILE A CA 1
ATOM 766 C C . ILE A 1 92 ? 6.184 -2.508 -4.786 1.00 84.94 92 ILE A C 1
ATOM 768 O O . ILE A 1 92 ? 7.163 -2.117 -5.424 1.00 84.94 92 ILE A O 1
ATOM 772 N N . PHE A 1 93 ? 5.779 -3.780 -4.803 1.00 86.44 93 PHE A N 1
ATOM 773 C CA . PHE A 1 93 ? 6.462 -4.817 -5.583 1.00 86.44 93 PHE A CA 1
ATOM 774 C C . PHE A 1 93 ? 6.305 -4.612 -7.089 1.00 86.44 93 PHE A C 1
ATOM 776 O O . PHE A 1 93 ? 7.293 -4.702 -7.806 1.00 86.44 93 PHE A O 1
ATOM 783 N N . THR A 1 94 ? 5.120 -4.216 -7.555 1.00 83.31 94 THR A N 1
ATOM 784 C CA . THR A 1 94 ? 4.902 -3.864 -8.967 1.00 83.31 94 THR A CA 1
ATOM 785 C C . THR A 1 94 ? 5.856 -2.754 -9.411 1.00 83.31 94 THR A C 1
ATOM 787 O O . THR A 1 94 ? 6.474 -2.844 -10.469 1.00 83.31 94 THR A O 1
ATOM 790 N N . LEU A 1 95 ? 6.019 -1.713 -8.587 1.00 79.50 95 LEU A N 1
ATOM 791 C CA . LEU A 1 95 ? 7.000 -0.661 -8.848 1.00 79.50 95 LEU A CA 1
ATOM 792 C C . LEU A 1 95 ? 8.427 -1.204 -8.872 1.00 79.50 95 LEU A C 1
ATOM 794 O O . LEU A 1 95 ? 9.193 -0.844 -9.759 1.00 79.50 95 LEU A O 1
ATOM 798 N N . PHE A 1 96 ? 8.782 -2.061 -7.916 1.00 84.56 96 PHE A N 1
ATOM 799 C CA . PHE A 1 96 ? 10.107 -2.671 -7.845 1.00 84.56 96 PHE A CA 1
ATOM 800 C C . PHE A 1 96 ? 10.440 -3.484 -9.102 1.00 84.56 96 PHE A C 1
ATOM 802 O O . PHE A 1 96 ? 11.519 -3.302 -9.667 1.00 84.56 96 PHE A O 1
ATOM 809 N N . ASP A 1 97 ? 9.500 -4.295 -9.583 1.00 85.75 97 ASP A N 1
ATOM 810 C CA . ASP A 1 97 ? 9.655 -5.096 -10.800 1.00 85.75 97 ASP A CA 1
ATOM 811 C C . ASP A 1 97 ? 9.836 -4.220 -12.044 1.00 85.75 97 ASP A C 1
ATOM 813 O O . ASP A 1 97 ? 10.683 -4.515 -12.891 1.00 85.75 97 ASP A O 1
ATOM 817 N N . LEU A 1 98 ? 9.099 -3.106 -12.139 1.00 82.12 98 LEU A N 1
ATOM 818 C CA . LEU A 1 98 ? 9.302 -2.121 -13.204 1.00 82.12 98 LEU A CA 1
ATOM 819 C C . LEU A 1 98 ? 10.724 -1.546 -13.161 1.00 82.12 98 LEU A C 1
ATOM 821 O O . LEU A 1 98 ? 11.396 -1.548 -14.190 1.00 82.12 98 LEU A O 1
ATOM 825 N N . MET A 1 99 ? 11.228 -1.174 -11.976 1.00 80.88 99 MET A N 1
ATOM 826 C CA . MET A 1 99 ? 12.606 -0.679 -11.844 1.00 80.88 99 MET A CA 1
ATOM 827 C C . MET A 1 99 ? 13.635 -1.708 -12.314 1.00 80.88 99 MET A C 1
ATOM 829 O O . MET A 1 99 ? 14.602 -1.363 -12.991 1.00 80.88 99 MET A O 1
ATOM 833 N N . LEU A 1 100 ? 13.459 -2.972 -11.915 1.00 83.75 100 LEU A N 1
ATOM 834 C CA . LEU A 1 100 ? 14.369 -4.050 -12.297 1.00 83.75 100 LEU A CA 1
ATOM 835 C C . LEU A 1 100 ? 14.359 -4.270 -13.808 1.00 83.75 100 LEU A C 1
ATOM 837 O O . LEU A 1 100 ? 15.417 -4.495 -14.398 1.00 83.75 100 LEU A O 1
ATOM 841 N N . LYS A 1 101 ? 13.186 -4.158 -14.437 1.00 83.12 101 LYS A N 1
ATOM 842 C CA . LYS A 1 101 ? 13.048 -4.242 -15.889 1.00 83.12 101 LYS A CA 1
ATOM 843 C C . LYS A 1 101 ? 13.829 -3.134 -16.597 1.00 83.12 101 LYS A C 1
ATOM 845 O O . LYS A 1 101 ? 14.534 -3.434 -17.557 1.00 83.12 101 LYS A O 1
ATOM 850 N N . ASP A 1 102 ? 13.758 -1.889 -16.131 1.00 79.19 102 ASP A N 1
ATOM 851 C CA . ASP A 1 102 ? 14.515 -0.799 -16.767 1.00 79.19 102 ASP A CA 1
ATOM 852 C C . ASP A 1 102 ? 16.020 -0.957 -16.571 1.00 79.19 102 ASP A C 1
ATOM 854 O O . ASP A 1 102 ? 16.795 -0.714 -17.495 1.00 79.19 102 ASP A O 1
ATOM 858 N N . ILE A 1 103 ? 16.442 -1.405 -15.383 1.00 81.62 103 ILE A N 1
ATOM 859 C CA . ILE A 1 103 ? 17.849 -1.716 -15.113 1.00 81.62 103 ILE A CA 1
ATOM 860 C C . ILE A 1 103 ? 18.326 -2.796 -16.087 1.00 81.62 103 ILE A C 1
ATOM 862 O O . ILE A 1 103 ? 19.352 -2.607 -16.738 1.00 81.62 103 ILE A O 1
ATOM 866 N N . ALA A 1 104 ? 17.567 -3.880 -16.254 1.00 82.50 104 ALA A N 1
ATOM 867 C CA . ALA A 1 104 ? 17.899 -4.941 -17.201 1.00 82.50 104 ALA A CA 1
ATOM 868 C C . ALA A 1 104 ? 18.020 -4.410 -18.641 1.00 82.50 104 ALA A C 1
ATOM 870 O O . ALA A 1 104 ? 19.005 -4.707 -19.312 1.00 82.50 104 ALA A O 1
ATOM 871 N N . LEU A 1 105 ? 17.085 -3.563 -19.085 1.00 80.00 105 LEU A N 1
ATOM 872 C CA . LEU A 1 105 ? 17.134 -2.929 -20.410 1.00 80.00 105 LEU A CA 1
ATOM 873 C C . LEU A 1 105 ? 18.334 -1.986 -20.582 1.00 80.00 105 LEU A C 1
ATOM 875 O O . LEU A 1 105 ? 18.887 -1.898 -21.673 1.00 80.00 105 LEU A O 1
ATOM 879 N N . SER A 1 106 ? 18.753 -1.287 -19.525 1.00 75.19 106 SER A N 1
ATOM 880 C CA . SER A 1 106 ? 19.932 -0.411 -19.566 1.00 75.19 106 SER A CA 1
ATOM 881 C C . SER A 1 106 ? 21.261 -1.174 -19.602 1.00 75.19 106 SER A C 1
ATOM 883 O O . SER A 1 106 ? 22.252 -0.655 -20.112 1.00 75.19 106 SER A O 1
ATOM 885 N N . ILE A 1 107 ? 21.284 -2.396 -19.058 1.00 73.12 107 ILE A N 1
ATOM 886 C CA . ILE A 1 107 ? 22.460 -3.276 -19.035 1.00 73.12 107 ILE A CA 1
ATOM 887 C C . ILE A 1 107 ? 22.551 -4.105 -20.321 1.00 73.12 107 ILE A C 1
ATOM 889 O O . ILE A 1 107 ? 23.653 -4.506 -20.693 1.00 73.12 107 ILE A O 1
ATOM 893 N N . ASP A 1 108 ? 21.433 -4.313 -21.028 1.00 68.44 108 ASP A N 1
ATOM 894 C CA . ASP A 1 108 ? 21.369 -4.931 -22.360 1.00 68.44 108 ASP A CA 1
ATOM 895 C C . ASP A 1 108 ? 21.945 -3.991 -23.441 1.00 68.44 108 ASP A C 1
ATOM 897 O O . ASP A 1 108 ? 21.305 -3.582 -24.413 1.00 68.44 108 ASP A O 1
ATOM 901 N N . VAL A 1 109 ? 23.195 -3.578 -23.238 1.00 57.38 109 VAL A N 1
ATOM 902 C CA . VAL A 1 109 ? 24.002 -2.878 -24.223 1.00 57.38 109 VAL A CA 1
ATOM 903 C C . VAL A 1 109 ? 24.344 -3.899 -25.297 1.00 57.38 109 VAL A C 1
ATOM 905 O O . VAL A 1 109 ? 25.171 -4.788 -25.093 1.00 57.38 109 VAL A O 1
ATOM 908 N N . ARG A 1 110 ? 23.689 -3.767 -26.455 1.00 60.25 110 ARG A N 1
ATOM 909 C CA . ARG A 1 110 ? 24.011 -4.526 -27.666 1.00 60.25 110 ARG A CA 1
ATOM 910 C C . ARG A 1 110 ? 25.521 -4.490 -27.904 1.00 60.25 110 ARG A C 1
ATOM 912 O O . ARG A 1 110 ? 26.092 -3.413 -28.079 1.00 60.25 110 ARG A O 1
ATOM 919 N N . MET A 1 111 ? 26.149 -5.666 -27.946 1.00 56.16 111 MET A N 1
ATOM 920 C CA . MET A 1 111 ? 27.478 -5.810 -28.539 1.00 56.16 111 MET A CA 1
ATOM 921 C C . MET A 1 111 ? 27.426 -5.199 -29.946 1.00 56.16 111 MET A C 1
ATOM 923 O O . MET A 1 111 ? 26.480 -5.499 -30.680 1.00 56.16 111 MET A O 1
ATOM 927 N N . PRO A 1 112 ? 28.379 -4.331 -30.328 1.00 61.22 112 PRO A N 1
ATOM 928 C CA . PRO A 1 112 ? 28.434 -3.849 -31.697 1.00 61.22 112 PRO A CA 1
ATOM 929 C C . PRO A 1 112 ? 28.543 -5.065 -32.614 1.00 61.22 112 PRO A C 1
ATOM 931 O O . PRO A 1 112 ? 29.393 -5.930 -32.388 1.00 61.22 112 PRO A O 1
ATOM 934 N N . ASP A 1 113 ? 27.675 -5.139 -33.625 1.00 62.97 113 ASP A N 1
ATOM 935 C CA . ASP A 1 113 ? 27.834 -6.114 -34.696 1.00 62.97 113 ASP A CA 1
ATOM 936 C C . ASP A 1 113 ? 29.252 -5.939 -35.236 1.00 62.97 113 ASP A C 1
ATOM 938 O O . ASP A 1 113 ? 29.612 -4.877 -35.754 1.00 62.97 113 ASP A O 1
ATOM 942 N N . ILE A 1 114 ? 30.091 -6.961 -35.049 1.00 61.31 114 ILE A N 1
ATOM 943 C CA . ILE A 1 114 ? 31.417 -7.001 -35.648 1.00 61.31 114 ILE A CA 1
ATOM 944 C C . ILE A 1 114 ? 31.147 -7.073 -37.145 1.00 61.31 114 ILE A C 1
ATOM 946 O O . ILE A 1 114 ? 30.861 -8.145 -37.679 1.00 61.31 114 ILE A O 1
ATOM 950 N N . ALA A 1 115 ? 31.154 -5.913 -37.806 1.00 59.47 115 ALA A N 1
ATOM 951 C CA . ALA A 1 115 ? 31.015 -5.836 -39.246 1.00 59.47 115 ALA A CA 1
ATOM 952 C C . ALA A 1 115 ? 32.028 -6.822 -39.846 1.00 59.47 115 ALA A C 1
ATOM 954 O O . ALA A 1 115 ? 33.211 -6.746 -39.487 1.00 59.47 115 ALA A O 1
ATOM 955 N N . PRO A 1 116 ? 31.603 -7.775 -40.698 1.00 57.75 116 PRO A N 1
ATOM 956 C CA . PRO A 1 116 ? 32.540 -8.680 -41.334 1.00 57.75 116 PRO A CA 1
ATOM 957 C C . PRO A 1 116 ? 33.562 -7.819 -42.071 1.00 57.75 116 PRO A C 1
ATOM 959 O O . PRO A 1 116 ? 33.200 -7.017 -42.934 1.00 57.75 116 PRO A O 1
ATOM 962 N N . GLN A 1 117 ? 34.826 -7.926 -41.650 1.00 54.09 117 GLN A N 1
ATOM 963 C CA . GLN A 1 117 ? 35.934 -7.201 -42.252 1.00 54.09 117 GLN A CA 1
ATOM 964 C C . GLN A 1 117 ? 35.842 -7.375 -43.765 1.00 54.09 117 GLN A C 1
ATOM 966 O O . GLN A 1 117 ? 35.814 -8.503 -44.260 1.00 54.09 117 GLN A O 1
ATOM 971 N N . GLN A 1 118 ? 35.750 -6.255 -44.485 1.00 50.88 118 GLN A N 1
ATOM 972 C CA . GLN A 1 118 ? 35.841 -6.249 -45.936 1.00 50.88 118 GLN A CA 1
ATOM 973 C C . GLN A 1 118 ? 37.097 -7.032 -46.314 1.00 50.88 118 GLN A C 1
ATOM 975 O O . GLN A 1 118 ? 38.208 -6.662 -45.931 1.00 50.88 118 GLN A O 1
ATOM 980 N N . GLN A 1 119 ? 36.896 -8.154 -47.005 1.00 50.81 119 GLN A N 1
ATOM 981 C CA . GLN A 1 119 ? 37.981 -8.955 -47.546 1.00 50.81 119 GLN A CA 1
ATOM 982 C C . GLN A 1 119 ? 38.899 -8.022 -48.347 1.00 50.81 119 GLN A C 1
ATOM 984 O O . GLN A 1 119 ? 38.396 -7.236 -49.157 1.00 50.81 119 GLN A O 1
ATOM 989 N N . PRO A 1 120 ? 40.223 -8.057 -48.125 1.00 46.75 120 PRO A N 1
ATOM 990 C CA . PRO A 1 120 ? 41.134 -7.234 -48.897 1.00 46.75 120 PRO A CA 1
ATOM 991 C C . PRO A 1 120 ? 40.973 -7.600 -50.371 1.00 46.75 120 PRO A C 1
ATOM 993 O O . PRO A 1 120 ? 41.079 -8.767 -50.745 1.00 46.75 120 PRO A O 1
ATOM 996 N N . ASN A 1 121 ? 40.679 -6.591 -51.191 1.00 50.94 121 ASN A N 1
ATOM 997 C CA . ASN A 1 121 ? 40.614 -6.699 -52.642 1.00 50.94 121 ASN A CA 1
ATOM 998 C C . ASN A 1 121 ? 41.961 -7.254 -53.132 1.00 50.94 121 ASN A C 1
ATOM 1000 O O . ASN A 1 121 ? 42.955 -6.527 -53.202 1.00 50.94 121 ASN A O 1
ATOM 1004 N N . ILE A 1 122 ? 42.018 -8.553 -53.424 1.00 50.62 122 ILE A N 1
ATOM 1005 C CA . ILE A 1 122 ? 43.181 -9.159 -54.061 1.00 50.62 122 ILE A CA 1
ATOM 1006 C C . ILE A 1 122 ? 43.159 -8.661 -55.504 1.00 50.62 122 ILE A C 1
ATOM 1008 O O . ILE A 1 122 ? 42.381 -9.133 -56.330 1.00 50.62 122 ILE A O 1
ATOM 1012 N N . LEU A 1 123 ? 43.990 -7.657 -55.780 1.00 52.31 123 LEU A N 1
ATOM 1013 C CA . LEU A 1 123 ? 44.313 -7.184 -57.121 1.00 52.31 123 LEU A CA 1
ATOM 1014 C C . LEU A 1 123 ? 44.740 -8.384 -57.977 1.00 52.31 123 LEU A C 1
ATOM 1016 O O . LEU A 1 123 ? 45.845 -8.907 -57.836 1.00 52.31 123 LEU A O 1
ATOM 1020 N N . THR A 1 124 ? 43.862 -8.823 -58.875 1.00 45.81 124 THR A N 1
ATOM 1021 C CA . THR A 1 124 ? 44.211 -9.757 -59.944 1.00 45.81 124 THR A CA 1
ATOM 1022 C C . THR A 1 124 ? 45.187 -9.061 -60.887 1.00 45.81 124 THR A C 1
ATOM 1024 O O . THR A 1 124 ? 44.787 -8.246 -61.719 1.00 45.81 124 THR A O 1
ATOM 1027 N N . LEU A 1 125 ? 46.475 -9.375 -60.750 1.00 48.84 125 LEU A N 1
ATOM 1028 C CA . LEU A 1 125 ? 47.500 -9.077 -61.747 1.00 48.84 125 LEU A CA 1
ATOM 1029 C C . LEU A 1 125 ? 47.148 -9.836 -63.033 1.00 48.84 125 LEU A C 1
ATOM 1031 O O . LEU A 1 125 ? 47.414 -11.032 -63.153 1.00 48.84 125 LEU A O 1
ATOM 1035 N N . GLN A 1 126 ? 46.523 -9.152 -63.993 1.00 47.72 126 GLN A N 1
ATOM 1036 C CA . GLN A 1 126 ? 46.399 -9.676 -65.349 1.00 47.72 126 GLN A CA 1
ATOM 1037 C C . GLN A 1 126 ? 47.791 -9.707 -65.986 1.00 47.72 126 GLN A C 1
ATOM 1039 O O . GLN A 1 126 ? 48.413 -8.674 -66.230 1.00 47.72 126 GLN A O 1
ATOM 1044 N N . SER A 1 127 ? 48.287 -10.920 -66.221 1.00 46.66 127 SER A N 1
ATOM 1045 C CA . SER A 1 127 ? 49.489 -11.169 -67.006 1.00 46.66 127 SER A CA 1
ATOM 1046 C C . SER A 1 127 ? 49.147 -10.946 -68.480 1.00 46.66 127 SER A C 1
ATOM 1048 O O . SER A 1 127 ? 48.489 -11.779 -69.097 1.00 46.66 127 SER A O 1
ATOM 1050 N N . ASN A 1 128 ? 49.553 -9.803 -69.033 1.00 42.06 128 ASN A N 1
ATOM 1051 C CA . ASN A 1 128 ? 49.518 -9.575 -70.474 1.00 42.06 128 ASN A CA 1
ATOM 1052 C C . ASN A 1 128 ? 50.764 -10.203 -71.116 1.00 42.06 128 ASN A C 1
ATOM 1054 O O . ASN A 1 128 ? 51.889 -9.770 -70.869 1.00 42.06 128 ASN A O 1
ATOM 1058 N N . LYS A 1 129 ? 50.536 -11.205 -71.964 1.00 39.50 129 LYS A N 1
ATOM 1059 C CA . LYS A 1 129 ? 51.413 -11.622 -73.068 1.00 39.50 129 LYS A CA 1
ATOM 1060 C C . LYS A 1 129 ? 50.505 -11.771 -74.295 1.00 39.50 129 LYS A C 1
ATOM 1062 O O . LYS A 1 129 ? 49.389 -12.269 -74.128 1.00 39.50 129 LYS A O 1
ATOM 1067 N N . PRO A 1 130 ? 50.915 -11.308 -75.483 1.00 43.09 130 PRO A N 1
ATOM 1068 C CA . PRO A 1 130 ? 52.091 -11.830 -76.181 1.00 43.09 130 PRO A CA 1
ATOM 1069 C C . PRO A 1 130 ? 53.160 -10.787 -76.518 1.00 43.09 130 PRO A C 1
ATOM 1071 O O . PRO A 1 130 ? 52.809 -9.609 -76.746 1.00 43.09 130 PRO A O 1
#